Protein AF-A0A4Y9T4R2-F1 (afdb_monomer)

Radius of gyration: 19.04 Å; Cα contacts (8 Å, |Δi|>4): 55; chains: 1; bounding box: 51×35×45 Å

Structure (mmCIF, N/CA/C/O backbone):
d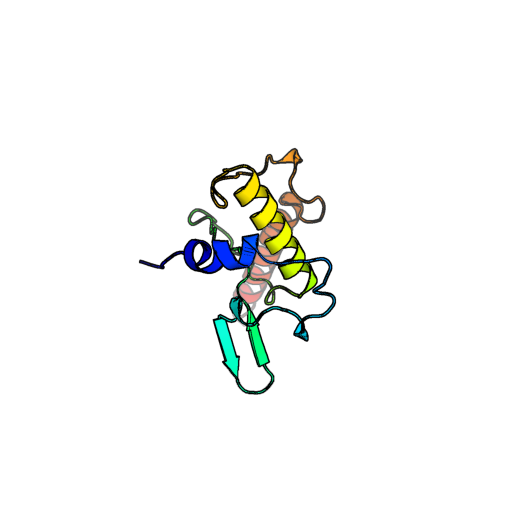ata_AF-A0A4Y9T4R2-F1
#
_entry.id   AF-A0A4Y9T4R2-F1
#
loop_
_atom_site.group_PDB
_atom_site.id
_atom_site.type_symbol
_atom_site.label_atom_id
_atom_site.label_alt_id
_atom_site.label_comp_id
_atom_site.label_asym_id
_atom_site.label_entity_id
_atom_site.label_seq_id
_atom_site.pdbx_PDB_ins_code
_atom_site.Cartn_x
_atom_site.Cartn_y
_atom_site.Cartn_z
_atom_site.occupancy
_atom_site.B_iso_or_equiv
_atom_site.auth_seq_id
_atom_site.auth_comp_id
_atom_site.auth_asym_id
_atom_site.auth_atom_id
_atom_site.pdbx_PDB_model_num
ATOM 1 N N . MET A 1 1 ? -10.390 -19.853 6.644 1.00 40.41 1 MET A N 1
ATOM 2 C CA . MET A 1 1 ? -9.096 -19.215 6.964 1.00 40.41 1 MET A CA 1
ATOM 3 C C . MET A 1 1 ? -8.914 -18.107 5.947 1.00 40.41 1 MET A C 1
ATOM 5 O O . MET A 1 1 ? -9.168 -18.374 4.784 1.00 40.41 1 MET A O 1
ATOM 9 N N . ASN A 1 2 ? -8.612 -16.875 6.363 1.00 55.06 2 ASN A N 1
ATOM 10 C CA . ASN A 1 2 ? -8.257 -15.835 5.395 1.00 55.06 2 ASN A CA 1
ATOM 11 C C . ASN A 1 2 ? -6.900 -16.217 4.808 1.00 55.06 2 ASN A C 1
ATOM 13 O O . ASN A 1 2 ? -5.910 -16.218 5.539 1.00 55.06 2 ASN A O 1
ATOM 17 N N . ASP A 1 3 ? -6.867 -16.568 3.528 1.00 72.00 3 ASP A N 1
ATOM 18 C CA . ASP A 1 3 ? -5.610 -16.790 2.827 1.00 72.00 3 ASP A CA 1
ATOM 19 C C . ASP A 1 3 ? -4.862 -15.457 2.738 1.00 72.00 3 ASP A C 1
ATOM 21 O O . ASP A 1 3 ? -5.392 -14.465 2.232 1.00 72.00 3 ASP A O 1
ATOM 25 N N . VAL A 1 4 ? -3.635 -15.424 3.260 1.00 80.50 4 VAL A N 1
ATOM 26 C CA . VAL A 1 4 ? -2.724 -14.287 3.080 1.00 80.50 4 VAL A CA 1
ATOM 27 C C . VAL A 1 4 ? -2.412 -14.189 1.588 1.00 80.50 4 VAL A C 1
ATOM 29 O O . VAL A 1 4 ? -1.969 -15.168 0.987 1.00 80.50 4 VAL A O 1
ATOM 32 N N . LEU A 1 5 ? -2.647 -13.033 0.967 1.00 89.44 5 LEU A N 1
ATOM 33 C CA . LEU A 1 5 ? -2.493 -12.870 -0.479 1.00 89.44 5 LEU A CA 1
ATOM 34 C C . LEU A 1 5 ? -1.034 -12.698 -0.898 1.00 89.44 5 LEU A C 1
ATOM 36 O O . LEU A 1 5 ? -0.693 -12.953 -2.049 1.00 89.44 5 LEU A O 1
ATOM 40 N N . PHE A 1 6 ? -0.148 -12.288 -0.001 1.00 90.19 6 PHE A N 1
ATOM 41 C CA . PHE A 1 6 ? 1.234 -11.965 -0.337 1.00 90.19 6 PHE A CA 1
ATOM 42 C C . PHE A 1 6 ? 1.989 -13.028 -1.138 1.00 90.19 6 PHE A C 1
ATOM 44 O O . PHE A 1 6 ? 2.603 -12.647 -2.136 1.00 90.19 6 PHE A O 1
ATOM 51 N N . PRO A 1 7 ? 1.933 -14.338 -0.811 1.00 89.69 7 PRO A N 1
ATOM 52 C CA . PRO A 1 7 ? 2.607 -15.356 -1.616 1.00 89.69 7 PRO A CA 1
ATOM 53 C C . PRO A 1 7 ? 2.166 -15.340 -3.085 1.00 89.69 7 PRO A C 1
ATOM 55 O O . PRO A 1 7 ? 2.994 -15.523 -3.975 1.00 89.69 7 PRO A O 1
ATOM 58 N N . ARG A 1 8 ? 0.890 -15.030 -3.359 1.00 91.94 8 ARG A N 1
ATOM 59 C CA . ARG A 1 8 ? 0.353 -14.890 -4.723 1.00 91.94 8 ARG A CA 1
ATOM 60 C C . ARG A 1 8 ? 0.981 -13.717 -5.478 1.00 91.94 8 ARG A C 1
ATOM 62 O O . ARG A 1 8 ? 1.143 -13.797 -6.692 1.00 91.94 8 ARG A O 1
ATOM 69 N N . TYR A 1 9 ? 1.333 -12.639 -4.780 1.00 94.00 9 TYR A N 1
ATOM 70 C CA . TYR A 1 9 ? 1.885 -11.423 -5.381 1.00 94.00 9 TYR A CA 1
ATOM 71 C C . TYR A 1 9 ? 3.414 -11.322 -5.274 1.00 94.00 9 TYR A C 1
ATOM 73 O O . TYR A 1 9 ? 3.992 -10.440 -5.905 1.00 94.00 9 TYR A O 1
ATOM 81 N N . ALA A 1 10 ? 4.094 -12.215 -4.546 1.00 92.31 10 ALA A N 1
ATOM 82 C CA . ALA A 1 10 ? 5.537 -12.146 -4.292 1.00 92.31 10 ALA A CA 1
ATOM 83 C C . ALA A 1 10 ? 6.378 -12.051 -5.579 1.00 92.31 10 ALA A C 1
ATOM 85 O O . ALA A 1 10 ? 7.285 -11.223 -5.666 1.00 92.31 10 ALA A O 1
ATOM 86 N N . ALA A 1 11 ? 6.032 -12.829 -6.611 1.00 94.25 11 ALA A N 1
ATOM 87 C CA . ALA A 1 11 ? 6.705 -12.766 -7.909 1.00 94.25 11 ALA A CA 1
ATOM 88 C C . ALA A 1 11 ? 6.508 -11.404 -8.603 1.00 94.25 11 ALA A C 1
ATOM 90 O O . ALA A 1 11 ? 7.470 -10.807 -9.084 1.00 94.25 11 ALA A O 1
ATOM 91 N N . ALA A 1 12 ? 5.278 -10.877 -8.607 1.00 96.31 12 ALA A N 1
ATOM 92 C CA . ALA A 1 12 ? 4.971 -9.567 -9.183 1.00 96.31 12 ALA A CA 1
ATOM 93 C C . ALA A 1 12 ? 5.663 -8.428 -8.415 1.00 96.31 12 ALA A C 1
ATOM 95 O O . ALA A 1 12 ? 6.168 -7.491 -9.028 1.00 96.31 12 ALA A O 1
ATOM 96 N N . ILE A 1 13 ? 5.734 -8.529 -7.082 1.00 95.69 13 ILE A N 1
ATOM 97 C CA . ILE A 1 13 ? 6.482 -7.605 -6.220 1.00 95.69 13 ILE A CA 1
ATOM 98 C C . ILE A 1 13 ? 7.965 -7.626 -6.598 1.00 95.69 13 ILE A C 1
ATOM 100 O O . ILE A 1 13 ? 8.537 -6.566 -6.837 1.00 95.69 13 ILE A O 1
ATOM 104 N N . GLY A 1 14 ? 8.583 -8.806 -6.690 1.00 94.81 14 GLY A N 1
ATOM 105 C CA . GLY A 1 14 ? 9.997 -8.941 -7.050 1.00 94.81 14 GLY A CA 1
ATOM 106 C C . GLY A 1 14 ? 10.327 -8.388 -8.440 1.00 94.81 14 GLY A C 1
ATOM 107 O O . GLY A 1 14 ? 11.363 -7.756 -8.615 1.00 94.81 14 GLY A O 1
ATOM 108 N N . ALA A 1 15 ? 9.425 -8.562 -9.410 1.00 95.75 15 ALA A N 1
ATOM 109 C CA . ALA A 1 15 ? 9.619 -8.120 -10.792 1.00 95.75 15 ALA A CA 1
ATOM 110 C C . ALA A 1 15 ? 9.292 -6.633 -11.048 1.00 95.75 15 ALA A C 1
ATOM 112 O O . ALA A 1 15 ? 9.617 -6.111 -12.115 1.00 95.75 15 ALA A O 1
ATOM 113 N N . ALA A 1 16 ? 8.620 -5.942 -10.121 1.00 96.19 16 ALA A N 1
ATOM 114 C CA . ALA A 1 16 ? 8.148 -4.578 -10.348 1.00 96.19 16 ALA A CA 1
ATOM 115 C C . ALA A 1 16 ? 9.295 -3.551 -10.433 1.00 96.19 16 ALA A C 1
ATOM 117 O O . ALA A 1 16 ? 10.007 -3.304 -9.460 1.00 96.19 16 ALA A O 1
ATOM 118 N N . ASP A 1 17 ? 9.407 -2.849 -11.562 1.00 96.50 17 ASP A N 1
ATOM 119 C CA . ASP A 1 17 ? 10.312 -1.704 -11.701 1.00 96.50 17 ASP A CA 1
ATOM 120 C C . ASP A 1 17 ? 9.623 -0.402 -11.258 1.00 96.50 17 ASP A C 1
ATOM 122 O O . ASP A 1 17 ? 8.940 0.285 -12.025 1.00 96.50 17 ASP A O 1
ATOM 126 N N . LEU A 1 18 ? 9.816 -0.040 -9.988 1.00 95.94 18 LEU A N 1
ATOM 127 C CA . LEU A 1 18 ? 9.220 1.158 -9.389 1.00 95.94 18 LEU A CA 1
ATOM 128 C C . LEU A 1 18 ? 9.710 2.482 -9.996 1.00 95.94 18 LEU A C 1
ATOM 130 O O . LEU A 1 18 ? 9.058 3.512 -9.777 1.00 95.94 18 LEU A O 1
ATOM 134 N N . ALA A 1 19 ? 10.830 2.489 -10.727 1.00 95.69 19 ALA A N 1
ATOM 135 C CA . ALA A 1 19 ? 11.310 3.682 -11.421 1.00 95.69 19 ALA A CA 1
ATOM 136 C C . ALA A 1 19 ? 10.459 3.987 -12.664 1.00 95.69 19 ALA A C 1
ATOM 138 O O . ALA A 1 19 ? 10.267 5.153 -13.003 1.00 95.69 19 ALA A O 1
ATOM 139 N N . ARG A 1 20 ? 9.881 2.955 -13.296 1.00 96.25 20 ARG A N 1
ATOM 140 C CA . ARG A 1 2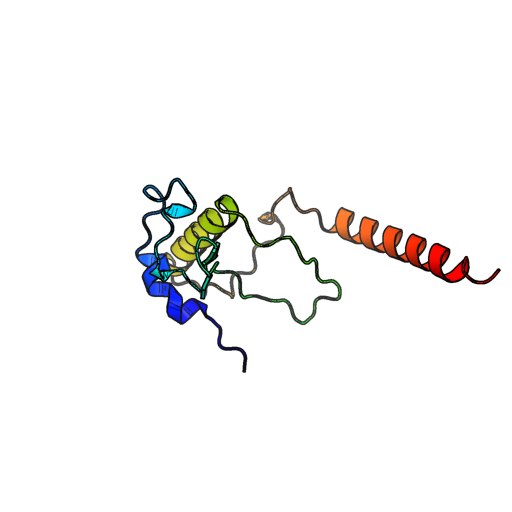0 ? 9.026 3.091 -14.489 1.00 96.25 20 ARG A CA 1
ATOM 141 C C . ARG A 1 20 ? 7.555 3.364 -14.170 1.00 96.25 20 ARG A C 1
ATOM 143 O O . ARG A 1 20 ? 6.812 3.789 -15.050 1.00 96.25 20 ARG A O 1
ATOM 150 N N . ILE A 1 21 ? 7.137 3.161 -12.920 1.00 96.88 21 ILE A N 1
ATOM 151 C CA . ILE A 1 21 ? 5.764 3.401 -12.456 1.00 96.88 21 ILE A CA 1
ATOM 152 C C . ILE A 1 21 ? 5.688 4.804 -11.838 1.00 96.88 21 ILE A C 1
ATOM 154 O O . ILE A 1 21 ? 5.926 4.999 -10.640 1.00 96.88 21 ILE A O 1
ATOM 158 N N . ALA A 1 22 ? 5.385 5.804 -12.663 1.00 96.62 22 ALA A N 1
ATOM 159 C CA . ALA A 1 22 ? 5.280 7.210 -12.272 1.00 96.62 22 ALA A CA 1
ATOM 160 C C . ALA A 1 22 ? 3.847 7.638 -11.912 1.00 96.62 22 ALA A C 1
ATOM 162 O O . ALA A 1 22 ? 3.674 8.573 -11.134 1.00 96.62 22 ALA A O 1
ATOM 163 N N . THR A 1 23 ? 2.826 6.955 -12.435 1.00 95.88 23 THR A N 1
ATOM 164 C CA . THR A 1 23 ? 1.410 7.266 -12.181 1.00 95.88 23 THR A CA 1
ATOM 165 C C . THR A 1 23 ? 0.601 6.014 -11.811 1.00 95.88 23 THR A C 1
ATOM 167 O O . THR A 1 23 ? 1.019 4.899 -12.133 1.00 95.88 23 THR A O 1
ATOM 170 N N . PRO A 1 24 ? -0.584 6.158 -11.177 1.00 93.88 24 PRO A N 1
ATOM 171 C CA . PRO A 1 24 ? -1.436 5.015 -10.827 1.00 93.88 24 PRO A CA 1
ATOM 172 C C . PRO A 1 24 ? -1.850 4.164 -12.034 1.00 93.88 24 PRO A C 1
ATOM 174 O O . PRO A 1 24 ? -2.005 2.954 -11.914 1.00 93.88 24 PRO A O 1
ATOM 177 N N . ALA A 1 25 ? -1.996 4.782 -13.210 1.00 93.00 25 ALA A N 1
ATOM 178 C CA . ALA A 1 25 ? -2.367 4.089 -14.443 1.00 93.00 25 ALA A CA 1
ATOM 179 C C . ALA A 1 25 ? -1.285 3.114 -14.938 1.00 93.00 25 ALA A C 1
ATOM 181 O O . ALA A 1 25 ? -1.587 2.221 -15.722 1.00 93.00 25 ALA A O 1
ATOM 182 N N . GLN A 1 26 ? -0.043 3.282 -14.475 1.00 96.00 26 GLN A N 1
ATOM 183 C CA . GLN A 1 26 ? 1.101 2.442 -14.830 1.00 96.00 26 GLN A CA 1
ATOM 184 C C . GLN A 1 26 ? 1.324 1.288 -13.844 1.00 96.00 26 GLN A C 1
ATOM 186 O O . GLN A 1 26 ? 2.293 0.546 -13.998 1.00 96.00 26 GLN A O 1
ATOM 191 N N . ILE A 1 27 ? 0.475 1.133 -12.819 1.00 95.31 27 ILE A N 1
ATOM 192 C CA . ILE A 1 27 ? 0.519 -0.055 -11.962 1.00 95.31 27 ILE A CA 1
ATOM 193 C C . ILE A 1 27 ? 0.197 -1.281 -12.833 1.00 95.31 27 ILE A C 1
ATOM 195 O O . ILE A 1 27 ? -0.848 -1.281 -13.486 1.00 95.31 27 ILE A O 1
ATOM 199 N N . PRO A 1 28 ? 1.056 -2.319 -12.850 1.00 95.62 28 PRO A N 1
ATOM 200 C CA . PRO A 1 28 ? 0.810 -3.517 -13.643 1.00 95.62 28 PRO A CA 1
ATOM 201 C C . PRO A 1 28 ? -0.489 -4.219 -13.247 1.00 95.62 28 PRO A C 1
ATOM 203 O O . PRO A 1 28 ? -0.787 -4.358 -12.058 1.00 95.62 28 PRO A O 1
ATOM 206 N N . ASP A 1 29 ? -1.202 -4.764 -14.233 1.00 95.00 29 ASP A N 1
ATOM 207 C CA . ASP A 1 29 ? -2.459 -5.487 -14.004 1.00 95.00 29 ASP A CA 1
ATOM 208 C C . ASP A 1 29 ? -2.284 -6.707 -13.087 1.00 95.00 29 ASP A C 1
ATOM 210 O O . ASP A 1 29 ? -3.234 -7.104 -12.415 1.00 95.00 29 ASP A O 1
ATOM 214 N N . ALA A 1 30 ? -1.060 -7.238 -12.981 1.00 95.94 30 ALA A N 1
ATOM 215 C CA . ALA A 1 30 ? -0.681 -8.285 -12.033 1.00 95.94 30 ALA A CA 1
ATOM 216 C 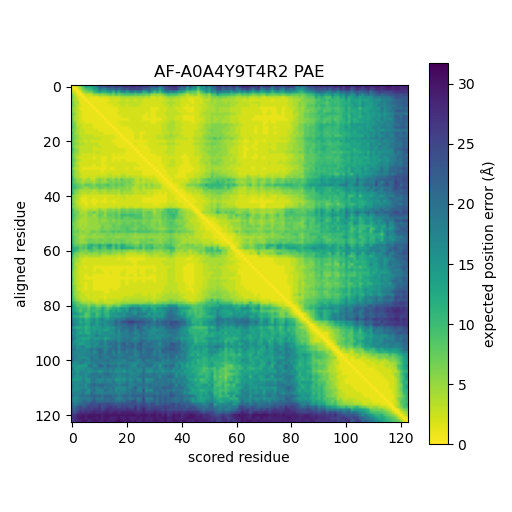C . ALA A 1 30 ? -0.966 -7.925 -10.564 1.00 95.94 30 ALA A C 1
ATOM 218 O O . ALA A 1 30 ? -1.054 -8.827 -9.738 1.00 95.94 30 ALA A O 1
ATOM 219 N N . PHE A 1 31 ? -1.121 -6.639 -10.229 1.00 95.56 31 PHE A N 1
ATOM 220 C CA . PHE A 1 31 ? -1.521 -6.183 -8.897 1.00 95.56 31 PHE A CA 1
ATOM 221 C C . PHE A 1 31 ? -3.032 -5.991 -8.748 1.00 95.56 31 PHE A C 1
ATOM 223 O O . PHE A 1 31 ? -3.475 -5.631 -7.667 1.00 95.56 31 PHE A O 1
ATOM 230 N N . THR A 1 32 ? -3.853 -6.205 -9.774 1.00 94.62 32 THR A N 1
ATOM 231 C CA . THR A 1 32 ? -5.300 -5.967 -9.674 1.00 94.62 32 THR A CA 1
ATOM 232 C C . THR A 1 32 ? -5.950 -6.982 -8.730 1.00 94.62 32 THR A C 1
ATOM 234 O O . THR A 1 32 ? -5.779 -8.192 -8.880 1.00 94.62 32 THR A O 1
ATOM 237 N N . LEU A 1 33 ? -6.703 -6.482 -7.749 1.00 92.75 33 LEU A N 1
ATOM 238 C CA . LEU A 1 33 ? -7.603 -7.276 -6.906 1.00 92.75 33 LEU A CA 1
ATOM 239 C C . LEU A 1 33 ? -8.982 -7.376 -7.551 1.00 92.75 33 LEU A C 1
ATOM 241 O O . LEU A 1 33 ? -9.562 -8.452 -7.636 1.00 92.75 33 LEU A O 1
ATOM 245 N N . THR A 1 34 ? -9.500 -6.232 -7.994 1.00 93.19 34 THR A N 1
ATOM 246 C CA . THR A 1 34 ? -10.790 -6.106 -8.670 1.00 93.19 34 THR A CA 1
ATOM 247 C C . THR A 1 34 ? -10.825 -4.810 -9.480 1.00 93.19 34 THR A C 1
ATOM 249 O O . THR A 1 34 ? -10.026 -3.897 -9.244 1.00 93.19 34 THR A O 1
ATOM 252 N N . GLY A 1 35 ? -11.744 -4.710 -10.434 1.00 90.38 35 GLY A N 1
ATOM 253 C CA . GLY A 1 35 ? -11.950 -3.501 -11.217 1.00 90.38 35 GLY A CA 1
ATOM 254 C C . GLY A 1 35 ? -13.333 -3.451 -11.849 1.00 90.38 35 GLY A C 1
ATOM 255 O O . GLY A 1 35 ? -13.907 -4.481 -12.188 1.00 90.38 35 GLY A O 1
ATOM 256 N N . GLU A 1 36 ? -13.838 -2.233 -12.021 1.00 91.81 36 GLU A N 1
ATOM 257 C CA . GLU A 1 36 ? -15.097 -1.943 -12.699 1.00 91.81 36 GLU A CA 1
ATOM 258 C C . GLU A 1 36 ? -14.935 -0.677 -13.550 1.00 91.81 36 GLU A C 1
ATOM 260 O O . GLU A 1 36 ? -14.654 0.418 -13.052 1.00 91.81 36 GLU A O 1
ATOM 265 N N . GLY A 1 37 ? -15.065 -0.830 -14.870 1.00 88.19 37 GLY A N 1
ATOM 266 C CA . GLY A 1 37 ? -14.854 0.255 -15.825 1.00 88.19 37 GLY A CA 1
ATOM 267 C C . GLY A 1 37 ? -13.475 0.908 -15.671 1.00 88.19 37 GLY A C 1
ATOM 268 O O . GLY A 1 37 ? -12.445 0.290 -15.925 1.00 88.19 37 GLY A O 1
ATOM 269 N N . ARG A 1 38 ? -13.457 2.187 -15.274 1.00 86.94 38 ARG A N 1
ATOM 270 C CA . ARG A 1 38 ? -12.223 2.973 -15.080 1.00 86.94 38 ARG A CA 1
ATOM 271 C C . ARG A 1 38 ? -11.635 2.854 -13.671 1.00 86.94 38 ARG A C 1
ATOM 273 O O . ARG A 1 38 ? -10.557 3.393 -13.426 1.00 86.94 38 ARG A O 1
ATOM 280 N N . LEU A 1 39 ? -12.336 2.201 -12.746 1.00 89.06 39 LEU A N 1
ATOM 281 C CA . LEU A 1 39 ? -11.911 2.044 -11.360 1.00 89.06 39 LEU A CA 1
ATOM 282 C C . LEU A 1 39 ? -11.239 0.688 -11.172 1.00 89.06 39 LEU A C 1
ATOM 284 O O . LEU A 1 39 ? -11.728 -0.334 -11.648 1.00 89.06 39 LEU A O 1
ATOM 288 N N . ARG A 1 40 ? -10.113 0.678 -10.459 1.00 91.25 40 ARG A N 1
ATOM 289 C CA . ARG A 1 40 ? -9.376 -0.540 -10.113 1.00 91.25 40 ARG A CA 1
ATOM 290 C C . ARG A 1 40 ? -8.881 -0.458 -8.680 1.00 91.25 40 ARG A C 1
ATOM 292 O O . ARG A 1 40 ? -8.370 0.579 -8.260 1.00 91.25 40 ARG A O 1
ATOM 299 N N . ALA A 1 41 ? -9.015 -1.560 -7.954 1.00 92.50 41 ALA A N 1
ATOM 300 C CA . ALA A 1 41 ? -8.376 -1.764 -6.667 1.00 92.50 41 ALA A CA 1
ATOM 301 C C . ALA A 1 41 ? -7.138 -2.633 -6.880 1.00 92.50 41 ALA A C 1
ATOM 303 O O . ALA A 1 41 ? -7.234 -3.741 -7.411 1.00 92.50 41 ALA A O 1
ATOM 304 N N . CYS A 1 42 ? -5.981 -2.132 -6.458 1.00 94.25 42 CYS A N 1
ATOM 305 C CA . CYS A 1 42 ? -4.714 -2.841 -6.571 1.00 94.25 42 CYS A CA 1
ATOM 306 C C . CYS A 1 42 ? -4.272 -3.356 -5.201 1.00 94.25 42 CYS A C 1
ATOM 308 O O . CYS A 1 42 ? -4.417 -2.672 -4.188 1.00 94.25 42 CYS A O 1
ATOM 310 N N . TYR A 1 43 ? -3.698 -4.550 -5.189 1.00 94.56 43 TYR A N 1
ATOM 311 C CA . TYR A 1 43 ? -3.076 -5.159 -4.033 1.00 94.56 43 TYR A CA 1
ATOM 312 C C . TYR A 1 43 ? -1.918 -4.294 -3.535 1.00 94.56 43 TYR A C 1
ATOM 314 O O . TYR A 1 43 ? -1.081 -3.823 -4.311 1.00 94.56 43 TYR A O 1
ATOM 322 N N . ILE A 1 44 ? -1.872 -4.120 -2.219 1.00 92.25 44 ILE A N 1
ATOM 323 C CA . ILE A 1 44 ? -0.783 -3.494 -1.479 1.00 92.25 44 ILE A CA 1
ATOM 324 C C . ILE A 1 44 ? -0.300 -4.516 -0.439 1.00 92.25 44 ILE A C 1
ATOM 326 O O . ILE A 1 44 ? -1.147 -5.099 0.238 1.00 92.25 44 ILE A O 1
ATOM 330 N N . PRO A 1 45 ? 1.018 -4.763 -0.296 1.00 89.94 45 PRO A N 1
ATOM 331 C CA . PRO A 1 45 ? 1.541 -5.752 0.645 1.00 89.94 45 PRO A CA 1
ATOM 332 C C . PRO A 1 45 ? 1.437 -5.240 2.087 1.00 89.94 45 PRO A C 1
ATOM 334 O O . PRO A 1 45 ? 2.403 -4.772 2.687 1.00 89.94 45 PRO A O 1
ATOM 337 N N . PHE A 1 46 ? 0.218 -5.286 2.620 1.00 81.31 46 PHE A N 1
ATOM 338 C CA . PHE A 1 46 ? -0.148 -4.890 3.970 1.00 81.31 46 PHE A CA 1
ATOM 339 C C . PHE A 1 46 ? -1.257 -5.815 4.473 1.00 81.31 46 PHE A C 1
ATOM 341 O O . PHE A 1 46 ? -2.440 -5.559 4.273 1.00 81.31 46 PHE A O 1
ATOM 348 N N . GLU A 1 47 ? -0.864 -6.923 5.096 1.00 78.56 47 GLU A N 1
ATOM 349 C CA . GLU A 1 47 ? -1.806 -7.965 5.541 1.00 78.56 47 GLU A CA 1
ATOM 350 C C . GLU A 1 47 ? -1.583 -8.384 7.001 1.00 78.56 47 GLU A C 1
ATOM 352 O O . GLU A 1 47 ? -2.280 -9.254 7.516 1.00 78.56 47 GLU A O 1
ATOM 357 N N . SER A 1 48 ? -0.643 -7.736 7.700 1.00 75.62 48 SER A N 1
ATOM 358 C CA . SER A 1 48 ? -0.429 -7.965 9.129 1.00 75.62 48 SER A CA 1
ATOM 359 C C . SER A 1 48 ? -1.401 -7.126 9.950 1.00 75.62 48 SER A C 1
ATOM 361 O O . SER A 1 48 ? -1.399 -5.895 9.880 1.00 75.62 48 SER A O 1
ATOM 363 N N . VAL A 1 49 ? -2.217 -7.799 10.758 1.00 75.31 49 VAL A N 1
ATOM 364 C CA . VAL A 1 49 ? -3.114 -7.171 11.728 1.00 75.31 49 VAL A CA 1
ATOM 365 C C . VAL A 1 49 ? -2.744 -7.673 13.115 1.00 75.31 49 VAL A C 1
ATOM 367 O O . VAL A 1 49 ? -2.700 -8.876 13.365 1.00 75.31 49 VAL A O 1
ATOM 370 N N . ASN A 1 50 ? -2.509 -6.747 14.046 1.00 79.00 50 ASN A N 1
ATOM 371 C CA . ASN A 1 50 ? -2.375 -7.100 15.453 1.00 79.00 50 ASN A CA 1
ATOM 372 C C . ASN A 1 50 ? -3.764 -7.411 16.027 1.00 79.00 50 ASN A C 1
ATOM 374 O O . ASN A 1 50 ? -4.506 -6.500 16.388 1.00 79.00 50 ASN A O 1
ATOM 378 N N . THR A 1 51 ? -4.106 -8.694 16.133 1.00 82.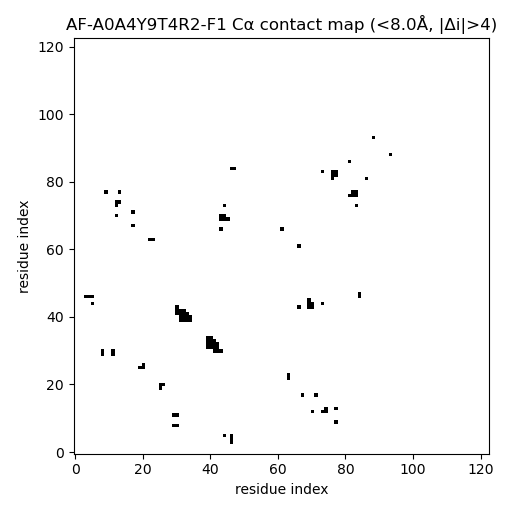25 51 THR A N 1
ATOM 379 C CA . THR A 1 51 ? -5.398 -9.155 16.671 1.00 82.25 51 THR A CA 1
ATOM 380 C C . THR A 1 51 ? -5.584 -8.845 18.159 1.00 82.25 51 THR A C 1
ATOM 382 O O . THR A 1 51 ? -6.712 -8.832 18.639 1.00 82.25 51 THR A O 1
ATOM 385 N N . GLY A 1 52 ? -4.503 -8.536 18.884 1.00 81.62 52 GLY A N 1
ATOM 386 C CA . GLY A 1 52 ? -4.552 -8.049 20.265 1.00 81.62 52 GLY A CA 1
ATOM 387 C C . GLY A 1 52 ? -4.761 -6.535 20.393 1.00 81.62 52 GLY A C 1
ATOM 388 O O . GLY A 1 52 ? -4.753 -6.010 21.508 1.00 81.62 52 GLY A O 1
ATOM 389 N N . ALA A 1 53 ? -4.904 -5.798 19.286 1.00 81.88 53 ALA A N 1
ATOM 390 C CA . ALA A 1 53 ? -5.107 -4.356 19.333 1.00 81.88 53 ALA A CA 1
ATOM 391 C C . ALA A 1 53 ? -6.468 -4.002 19.960 1.00 81.88 53 ALA A C 1
ATOM 393 O O . ALA A 1 53 ? -7.517 -4.469 19.528 1.00 81.88 53 ALA A O 1
ATOM 394 N N . ARG A 1 54 ? -6.462 -3.109 20.959 1.00 81.81 54 ARG A N 1
ATOM 395 C CA . ARG A 1 54 ? -7.690 -2.576 21.593 1.00 81.81 54 ARG A CA 1
ATOM 396 C C . ARG A 1 54 ? -8.347 -1.445 20.794 1.00 81.81 54 ARG A C 1
ATOM 398 O O . ARG A 1 54 ? -9.416 -0.966 21.167 1.00 81.81 54 ARG A O 1
ATOM 405 N N . VAL A 1 55 ? -7.663 -0.960 19.762 1.00 77.31 55 VAL A N 1
ATOM 406 C CA . VAL A 1 55 ? -8.063 0.160 18.908 1.00 77.31 55 VAL A CA 1
ATOM 407 C C . VAL A 1 55 ? -7.628 -0.159 17.490 1.00 77.31 55 VAL A C 1
ATOM 409 O O . VAL A 1 55 ? -6.489 -0.571 17.276 1.00 77.31 55 VAL A O 1
ATOM 412 N N . VAL A 1 56 ? -8.519 0.079 16.533 1.00 81.31 56 VAL A N 1
ATOM 413 C CA . VAL A 1 56 ? -8.229 -0.024 15.104 1.00 81.31 56 VAL A CA 1
ATOM 414 C C . VAL A 1 56 ? -8.423 1.352 14.486 1.00 81.31 56 VAL A C 1
ATOM 416 O O . VAL A 1 56 ? -9.478 1.962 14.645 1.00 81.31 56 VAL A O 1
ATOM 419 N N . ILE A 1 57 ? -7.398 1.843 13.792 1.00 79.06 57 ILE A N 1
ATOM 420 C CA . ILE A 1 57 ? -7.488 3.064 12.991 1.00 79.06 57 ILE A CA 1
ATOM 421 C C . ILE A 1 57 ? -7.698 2.633 11.548 1.00 79.06 57 ILE A C 1
ATOM 423 O O . ILE A 1 57 ? -6.806 2.049 10.934 1.00 79.06 57 ILE A O 1
ATOM 427 N N . VAL A 1 58 ? -8.879 2.927 11.014 1.00 79.69 58 VAL A N 1
ATOM 428 C CA . VAL A 1 58 ? -9.191 2.682 9.607 1.00 79.69 58 VAL A CA 1
ATOM 429 C C . VAL A 1 58 ? -8.941 3.976 8.845 1.00 79.69 58 VAL A C 1
ATOM 431 O O . VAL A 1 58 ? -9.655 4.962 9.016 1.00 79.69 58 VAL A O 1
ATOM 434 N N . GLY A 1 59 ? -7.874 3.989 8.050 1.00 76.69 59 GLY A N 1
ATOM 435 C CA . GLY A 1 59 ? -7.611 5.070 7.107 1.00 76.69 59 GLY A CA 1
ATOM 436 C C . GLY A 1 59 ? -8.441 4.928 5.831 1.00 76.69 59 GLY A C 1
ATOM 437 O O . GLY A 1 59 ? -9.039 3.887 5.564 1.00 76.69 59 GLY A O 1
ATOM 438 N N . ILE A 1 60 ? -8.418 5.972 5.007 1.00 83.75 60 ILE A N 1
ATOM 439 C CA . ILE A 1 60 ? -8.858 5.892 3.609 1.00 83.75 60 ILE A CA 1
ATOM 440 C C . ILE A 1 60 ? -7.906 4.936 2.866 1.00 83.75 60 ILE A C 1
ATOM 442 O O . ILE A 1 60 ? -6.728 4.845 3.228 1.00 83.75 60 ILE A O 1
ATOM 446 N N . THR A 1 61 ? -8.405 4.224 1.849 1.00 78.94 61 THR A N 1
ATOM 447 C CA . THR A 1 61 ? -7.616 3.295 1.024 1.00 78.94 61 THR A CA 1
ATOM 448 C C . THR A 1 61 ? -6.266 3.903 0.633 1.00 78.94 61 THR A C 1
ATOM 450 O O . THR A 1 61 ? -6.230 5.066 0.214 1.00 78.94 61 THR A O 1
ATOM 453 N N . PRO A 1 62 ? -5.158 3.147 0.749 1.00 83.12 62 PRO A N 1
ATOM 454 C CA . PRO A 1 62 ? -3.843 3.703 0.508 1.00 83.12 62 PRO A CA 1
ATOM 455 C C . PRO A 1 62 ? -3.687 4.346 -0.870 1.00 83.12 62 PRO A C 1
ATOM 457 O O . PRO A 1 62 ? -4.047 3.767 -1.894 1.00 83.12 62 PRO A O 1
ATOM 460 N N . GLY A 1 63 ? -3.105 5.544 -0.891 1.00 91.12 63 GLY A N 1
ATOM 461 C CA . GLY A 1 63 ? -2.815 6.256 -2.133 1.00 91.12 63 GLY A CA 1
ATOM 462 C C . GLY A 1 63 ? -1.592 5.697 -2.868 1.00 91.12 63 GLY A C 1
ATOM 463 O O . GLY A 1 63 ? -0.794 4.932 -2.326 1.00 91.12 63 GLY A O 1
ATOM 464 N N . PHE A 1 64 ? -1.374 6.163 -4.097 1.00 94.00 64 PHE A N 1
ATOM 465 C CA . PHE A 1 64 ? -0.290 5.703 -4.975 1.00 94.00 64 PHE A CA 1
ATOM 466 C C . PHE A 1 64 ? 1.112 5.731 -4.344 1.00 94.00 64 PHE A C 1
ATOM 468 O O . PHE A 1 64 ? 1.867 4.766 -4.446 1.00 94.00 64 PHE A O 1
ATOM 475 N N . ASN A 1 65 ? 1.459 6.806 -3.630 1.00 93.62 65 ASN A N 1
ATOM 476 C CA . ASN A 1 65 ? 2.756 6.899 -2.952 1.00 93.62 65 ASN A CA 1
ATOM 477 C C . ASN A 1 65 ? 2.906 5.855 -1.837 1.00 93.62 65 ASN A C 1
ATOM 479 O O . ASN A 1 65 ? 3.994 5.321 -1.629 1.00 93.62 65 ASN A O 1
ATOM 483 N N . GLN A 1 66 ? 1.820 5.546 -1.124 1.00 91.62 66 GLN A N 1
ATOM 484 C CA . GLN A 1 66 ? 1.829 4.511 -0.093 1.00 91.62 66 GLN A CA 1
ATOM 485 C C . GLN A 1 66 ? 1.979 3.126 -0.725 1.00 91.62 66 GLN A C 1
ATOM 487 O O . GLN A 1 66 ? 2.782 2.336 -0.235 1.00 91.62 66 GLN A O 1
ATOM 492 N N . TRP A 1 67 ? 1.314 2.880 -1.857 1.00 95.00 67 TRP A N 1
ATOM 493 C CA . TRP A 1 67 ? 1.514 1.668 -2.650 1.00 95.00 67 TRP A CA 1
ATOM 494 C C . TRP A 1 67 ? 2.979 1.504 -3.084 1.00 95.00 67 TRP A C 1
ATOM 496 O O . TRP A 1 67 ? 3.589 0.482 -2.777 1.00 95.00 67 TRP A O 1
ATOM 506 N N . LYS A 1 68 ? 3.601 2.536 -3.683 1.00 95.50 68 LYS A N 1
ATOM 507 C CA . LYS A 1 68 ? 5.027 2.486 -4.074 1.00 95.50 68 LYS A CA 1
ATOM 508 C C . LYS A 1 68 ? 5.938 2.176 -2.887 1.00 95.50 68 LYS A C 1
ATOM 510 O O . LYS A 1 68 ? 6.845 1.358 -3.008 1.00 95.50 68 LYS A O 1
ATOM 515 N N . ASN A 1 69 ? 5.702 2.814 -1.741 1.00 93.50 69 ASN A N 1
ATOM 516 C CA . ASN A 1 69 ? 6.500 2.584 -0.538 1.00 93.50 69 ASN A CA 1
ATOM 517 C C . ASN A 1 69 ? 6.351 1.156 -0.006 1.00 93.50 69 ASN A C 1
ATOM 519 O O . ASN A 1 69 ? 7.349 0.560 0.397 1.00 93.50 69 ASN A O 1
ATOM 523 N N . ALA A 1 70 ? 5.134 0.610 -0.031 1.00 92.62 70 ALA A N 1
ATOM 524 C CA . ALA A 1 70 ? 4.858 -0.751 0.407 1.00 92.62 70 ALA A CA 1
ATOM 525 C C . ALA A 1 70 ? 5.535 -1.786 -0.504 1.00 92.62 70 ALA A C 1
ATOM 527 O O . ALA A 1 70 ? 6.225 -2.667 -0.001 1.00 92.62 70 ALA A O 1
ATOM 528 N N . ILE A 1 71 ? 5.437 -1.635 -1.831 1.00 95.12 71 ILE A N 1
ATOM 529 C CA . ILE A 1 71 ? 6.138 -2.514 -2.783 1.00 95.12 71 ILE A CA 1
ATOM 530 C C . ILE A 1 71 ? 7.654 -2.420 -2.594 1.00 95.12 71 ILE A C 1
ATOM 532 O O . ILE A 1 71 ? 8.326 -3.444 -2.524 1.00 95.12 71 ILE A O 1
ATOM 536 N N . LYS A 1 72 ? 8.197 -1.206 -2.429 1.00 94.38 72 LYS A N 1
ATOM 537 C CA . LYS A 1 72 ? 9.636 -0.994 -2.208 1.00 94.38 72 LYS A CA 1
ATOM 538 C C . LYS A 1 72 ? 10.132 -1.679 -0.931 1.00 94.38 72 LYS A C 1
ATOM 540 O O . LYS A 1 72 ? 11.262 -2.154 -0.886 1.00 94.38 72 LYS A O 1
ATOM 545 N N . GLU A 1 73 ? 9.337 -1.654 0.136 1.00 91.12 73 GLU A N 1
ATOM 546 C CA . GLU A 1 73 ? 9.653 -2.348 1.389 1.00 91.12 73 GLU A CA 1
ATOM 547 C C . GLU A 1 73 ? 9.557 -3.866 1.219 1.00 91.12 73 GLU A C 1
ATOM 549 O O . GLU A 1 73 ? 10.493 -4.569 1.585 1.00 91.12 73 GLU A O 1
ATOM 554 N N . ALA A 1 74 ? 8.491 -4.364 0.591 1.00 90.94 74 ALA A N 1
ATOM 555 C CA . ALA A 1 74 ? 8.325 -5.788 0.325 1.00 90.94 74 ALA A CA 1
ATOM 556 C C . ALA A 1 74 ? 9.470 -6.351 -0.537 1.00 90.94 74 ALA A C 1
ATOM 558 O O . ALA A 1 74 ? 10.005 -7.407 -0.218 1.00 90.94 74 ALA A O 1
ATOM 559 N N . GLN A 1 75 ? 9.919 -5.617 -1.563 1.00 92.88 75 GLN A N 1
ATOM 560 C CA . GLN A 1 75 ? 11.101 -5.972 -2.358 1.00 92.88 75 GLN A CA 1
ATOM 561 C C . GLN A 1 75 ? 12.368 -6.082 -1.505 1.00 92.88 75 GLN A C 1
ATOM 563 O O . GLN A 1 75 ? 13.132 -7.027 -1.672 1.00 92.88 75 GLN A O 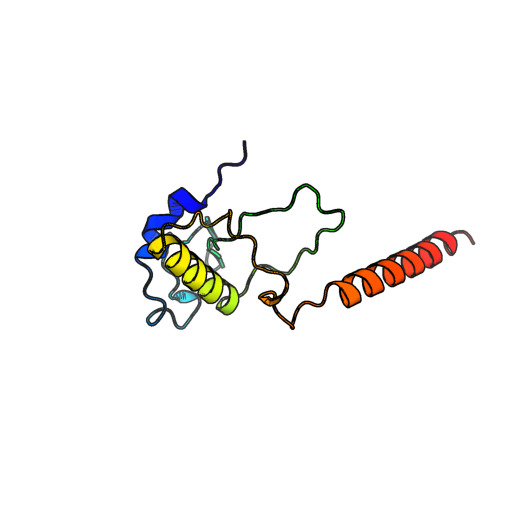1
ATOM 568 N N . ARG A 1 76 ? 12.594 -5.145 -0.571 1.00 90.69 76 ARG A N 1
ATOM 569 C CA . ARG A 1 76 ? 13.749 -5.220 0.338 1.00 90.69 76 ARG A CA 1
ATOM 570 C C . ARG A 1 76 ? 13.708 -6.476 1.204 1.00 90.69 76 ARG A C 1
ATOM 572 O O . ARG A 1 76 ? 14.733 -7.139 1.318 1.00 90.69 76 ARG A O 1
ATOM 579 N N . GLN A 1 77 ? 12.551 -6.792 1.785 1.00 87.44 77 GLN A N 1
ATOM 580 C CA . GLN A 1 77 ? 12.399 -7.940 2.687 1.00 87.44 77 GLN A CA 1
ATOM 581 C C . GLN A 1 77 ? 12.493 -9.282 1.947 1.00 87.44 77 GLN A C 1
ATOM 583 O O . GLN A 1 77 ? 13.167 -10.195 2.422 1.00 87.44 77 GLN A O 1
ATOM 588 N N . LEU A 1 78 ? 11.911 -9.372 0.743 1.00 87.62 78 LEU A N 1
ATOM 589 C CA . LEU A 1 78 ? 12.075 -10.528 -0.144 1.00 87.62 78 LEU A CA 1
ATOM 590 C C . LEU A 1 78 ? 13.552 -10.766 -0.486 1.00 87.62 78 LEU A C 1
ATOM 592 O O . LEU A 1 78 ? 14.034 -11.890 -0.367 1.00 87.62 78 LEU A O 1
ATOM 596 N N . SER A 1 79 ? 14.289 -9.713 -0.853 1.00 87.94 79 SER A N 1
ATOM 597 C CA . SER A 1 79 ? 15.716 -9.818 -1.187 1.00 87.94 79 SER A CA 1
ATOM 598 C C . SER A 1 79 ? 16.603 -10.155 0.013 1.00 87.94 79 SER A C 1
ATOM 600 O O . SER A 1 79 ? 17.666 -10.742 -0.168 1.00 87.94 79 SER A O 1
ATOM 602 N N . SER A 1 80 ? 16.197 -9.795 1.234 1.00 83.75 80 SER A N 1
ATOM 603 C CA . SER A 1 80 ? 16.941 -10.124 2.455 1.00 83.75 80 SER A CA 1
ATOM 604 C C . SER A 1 80 ? 16.621 -11.515 3.014 1.00 83.75 80 SER A C 1
ATOM 606 O O . SER A 1 80 ? 17.160 -11.872 4.058 1.00 83.75 80 SER A O 1
ATOM 608 N N . GLY A 1 81 ? 15.717 -12.277 2.381 1.00 76.00 81 GLY A N 1
ATOM 609 C CA . GLY A 1 81 ? 15.227 -13.559 2.901 1.00 76.00 81 GLY A CA 1
ATOM 610 C C . GLY A 1 81 ? 14.480 -13.437 4.234 1.00 76.00 81 GLY A C 1
ATOM 611 O O . GLY A 1 81 ? 14.326 -14.429 4.944 1.00 76.00 81 GLY A O 1
ATOM 612 N N . ALA A 1 82 ? 14.048 -12.225 4.598 1.00 66.75 82 ALA A N 1
ATOM 613 C CA . ALA A 1 82 ? 13.282 -11.996 5.814 1.00 66.75 82 ALA A CA 1
ATOM 614 C C . ALA A 1 82 ? 11.821 -12.367 5.557 1.00 66.75 82 ALA A C 1
ATOM 616 O O . ALA A 1 82 ? 11.300 -12.111 4.471 1.00 66.75 82 ALA A O 1
ATOM 617 N N . ASP A 1 83 ? 11.149 -12.932 6.559 1.00 64.88 83 ASP A N 1
ATOM 618 C CA . ASP A 1 83 ? 9.700 -13.091 6.485 1.00 64.88 83 ASP A CA 1
ATOM 619 C C . ASP A 1 83 ? 9.053 -11.687 6.429 1.00 64.88 83 ASP A C 1
ATOM 621 O O . ASP A 1 83 ? 9.208 -10.916 7.388 1.00 64.88 83 ASP A O 1
ATOM 625 N N . PRO A 1 84 ? 8.325 -11.356 5.341 1.00 60.25 84 PRO A N 1
ATOM 626 C CA . PRO A 1 84 ? 7.724 -10.043 5.108 1.00 60.25 84 PRO A CA 1
ATOM 627 C C . PRO A 1 84 ? 6.788 -9.559 6.227 1.00 60.25 84 PRO A C 1
ATOM 629 O O . PRO A 1 84 ? 6.462 -8.372 6.316 1.00 60.25 84 PRO A O 1
ATOM 632 N N . PHE A 1 85 ? 6.310 -10.487 7.061 1.00 60.72 85 PHE A N 1
ATOM 633 C CA . PHE A 1 85 ? 5.287 -10.260 8.077 1.00 60.72 85 PHE A CA 1
ATOM 634 C C . PHE A 1 85 ? 5.804 -10.345 9.512 1.00 60.72 85 PHE A C 1
ATOM 636 O O . PHE A 1 85 ? 5.106 -9.899 10.426 1.00 60.72 85 PHE A O 1
ATOM 643 N N . LEU A 1 86 ? 7.012 -10.876 9.730 1.00 50.91 86 LEU A N 1
ATOM 644 C CA . LEU A 1 86 ? 7.573 -11.065 11.075 1.00 50.91 86 LEU A CA 1
ATOM 645 C C . LEU A 1 86 ? 8.491 -9.927 11.531 1.00 50.91 86 LEU A C 1
ATOM 647 O O . LEU A 1 86 ? 8.844 -9.867 12.711 1.00 50.91 86 LEU A O 1
ATOM 651 N N . GLY A 1 87 ? 8.856 -9.002 10.640 1.00 54.56 87 GLY A N 1
ATOM 652 C CA . GLY A 1 87 ? 9.698 -7.855 10.971 1.00 54.56 87 GLY A CA 1
ATOM 653 C C . GLY A 1 87 ? 9.004 -6.871 11.917 1.00 54.56 87 GLY A C 1
ATOM 654 O O . GLY A 1 87 ? 8.456 -5.858 11.478 1.00 54.56 87 GLY A O 1
ATOM 655 N N . ARG A 1 88 ? 9.042 -7.120 13.234 1.00 55.47 88 ARG A N 1
ATOM 656 C CA . ARG A 1 88 ? 8.762 -6.070 14.223 1.00 55.47 88 ARG A CA 1
ATOM 657 C C . ARG A 1 88 ? 9.798 -4.974 14.015 1.00 55.47 88 ARG A C 1
ATOM 659 O O . ARG A 1 88 ? 10.977 -5.177 14.279 1.00 55.47 88 ARG A O 1
ATOM 666 N N . LYS A 1 89 ? 9.360 -3.810 13.537 1.00 59.31 89 LYS A N 1
ATOM 667 C CA . LYS A 1 89 ? 10.218 -2.627 13.536 1.00 59.31 89 LYS A CA 1
ATOM 668 C C . LYS A 1 89 ? 10.532 -2.266 14.977 1.00 59.31 89 LYS A C 1
ATOM 670 O O . LYS A 1 89 ? 9.615 -2.140 15.792 1.00 59.31 89 LYS A O 1
ATOM 675 N N . ASP A 1 90 ? 11.811 -2.061 15.264 1.00 59.56 90 ASP A N 1
ATOM 676 C CA . ASP A 1 90 ? 12.217 -1.466 16.526 1.00 59.56 90 ASP A CA 1
ATOM 677 C C . ASP A 1 90 ? 11.475 -0.150 16.734 1.00 59.56 90 ASP A C 1
ATOM 679 O O . ASP A 1 90 ? 11.274 0.631 15.800 1.00 59.56 90 ASP A O 1
ATOM 683 N N . LYS A 1 91 ? 11.075 0.114 17.979 1.00 59.03 91 LYS A N 1
ATOM 684 C CA . LYS A 1 91 ? 10.297 1.308 18.332 1.00 59.03 91 LYS A CA 1
ATOM 685 C C . LYS A 1 91 ? 10.990 2.603 17.882 1.00 59.03 91 LYS A C 1
ATOM 687 O O . LYS A 1 91 ? 10.314 3.545 17.486 1.00 59.03 91 LYS A O 1
ATOM 692 N N . ALA A 1 92 ? 12.325 2.621 17.891 1.00 65.81 92 ALA A N 1
ATOM 693 C CA . ALA A 1 92 ? 13.144 3.739 17.422 1.00 65.81 92 ALA A CA 1
ATOM 694 C C . ALA A 1 92 ? 13.094 3.958 15.895 1.00 65.81 92 ALA A C 1
ATOM 696 O O . ALA A 1 92 ? 13.355 5.061 15.429 1.00 65.81 92 ALA A O 1
ATOM 697 N N . ALA A 1 93 ? 12.742 2.928 15.121 1.00 61.88 93 ALA A N 1
ATOM 698 C CA . ALA A 1 93 ? 12.612 2.974 13.665 1.00 61.88 93 ALA A CA 1
ATOM 699 C C . ALA A 1 93 ? 11.166 3.240 13.195 1.00 61.88 93 ALA A C 1
ATOM 701 O O . ALA A 1 93 ? 10.889 3.245 11.989 1.00 61.88 93 ALA A O 1
ATOM 702 N N . LEU A 1 94 ? 10.224 3.436 14.126 1.00 63.72 94 LEU A N 1
ATOM 703 C CA . LEU A 1 94 ? 8.859 3.839 13.797 1.00 63.72 94 LEU A CA 1
ATOM 704 C C . LEU A 1 94 ? 8.832 5.284 13.286 1.00 63.72 94 LEU A C 1
ATOM 706 O O . LEU A 1 94 ? 9.639 6.130 13.664 1.00 63.72 94 LEU A O 1
ATOM 710 N N . SER A 1 95 ? 7.883 5.565 12.395 1.00 64.88 95 SER A N 1
ATOM 711 C CA . SER A 1 95 ? 7.717 6.892 11.802 1.00 64.88 95 SER A CA 1
ATOM 712 C C . SER A 1 95 ? 7.426 7.940 12.877 1.00 64.88 95 SER A C 1
ATOM 714 O O . SER A 1 95 ? 6.425 7.836 13.581 1.00 64.88 95 SER A O 1
ATOM 716 N N . SER A 1 96 ? 8.210 9.020 12.911 1.00 63.97 96 SER A N 1
ATOM 717 C CA . SER A 1 96 ? 7.928 10.202 13.741 1.00 63.97 96 SER A CA 1
ATOM 718 C C . SER A 1 96 ? 6.624 10.915 13.363 1.00 63.97 96 SER A C 1
ATOM 720 O O . SER A 1 96 ? 6.125 11.744 14.118 1.00 63.97 96 SER A O 1
ATOM 722 N N . LYS A 1 97 ? 6.037 10.580 12.204 1.00 66.19 97 LYS A N 1
ATOM 723 C CA . LYS A 1 97 ? 4.720 11.080 11.779 1.00 66.19 97 LYS A CA 1
ATOM 724 C C . LYS A 1 97 ? 3.557 10.396 12.506 1.00 66.19 97 LYS A C 1
ATOM 726 O O . LYS A 1 97 ? 2.416 10.812 12.324 1.00 66.19 97 LYS A O 1
ATOM 731 N N . THR A 1 98 ? 3.819 9.349 13.289 1.00 65.44 98 THR A N 1
ATOM 732 C CA . THR A 1 98 ? 2.805 8.609 14.046 1.00 65.44 98 THR A CA 1
ATOM 733 C C . THR A 1 98 ? 3.254 8.491 15.498 1.00 65.44 98 THR A C 1
ATOM 735 O O . THR A 1 98 ? 4.035 7.616 15.855 1.00 65.44 98 THR A O 1
ATOM 738 N N . ASP A 1 99 ? 2.753 9.397 16.333 1.00 72.00 99 ASP A N 1
ATOM 739 C CA . ASP A 1 99 ? 3.042 9.443 17.765 1.00 72.00 99 ASP A CA 1
ATOM 740 C C . ASP A 1 99 ? 1.952 8.691 18.541 1.00 72.00 99 ASP A C 1
ATOM 742 O O . ASP A 1 99 ? 0.801 9.133 18.609 1.00 72.00 99 ASP A O 1
ATOM 746 N N . SER A 1 100 ? 2.313 7.547 19.128 1.00 70.00 100 SER A N 1
ATOM 747 C CA . SER A 1 100 ? 1.380 6.713 19.891 1.00 70.00 100 SER A CA 1
ATOM 748 C C . SER A 1 100 ? 0.818 7.424 21.124 1.00 70.00 100 SER A C 1
ATOM 750 O O . SER A 1 100 ? -0.351 7.241 21.442 1.00 70.00 100 SER A O 1
ATOM 752 N N . GLY A 1 101 ? 1.611 8.272 21.789 1.00 78.06 101 GLY A N 1
ATOM 753 C CA . GLY A 1 101 ? 1.164 9.007 22.972 1.00 78.06 101 GLY A CA 1
ATOM 754 C C . GLY A 1 101 ? 0.100 10.045 22.624 1.00 78.06 101 GLY A C 1
ATOM 755 O O . GLY A 1 101 ? -0.911 10.160 23.317 1.00 78.06 101 GLY A O 1
ATOM 756 N N . ARG A 1 102 ? 0.270 10.753 21.499 1.00 80.31 102 ARG A N 1
ATOM 757 C CA . ARG A 1 102 ? -0.758 11.686 21.001 1.00 80.31 102 ARG A CA 1
ATOM 758 C C . ARG A 1 102 ? -2.037 10.962 20.584 1.00 80.31 102 ARG A C 1
ATOM 760 O O . ARG A 1 102 ? -3.122 11.492 20.812 1.00 80.31 102 ARG A O 1
ATOM 767 N N . ILE A 1 103 ? -1.924 9.765 20.009 1.00 78.56 103 ILE A N 1
ATOM 768 C CA . ILE A 1 103 ? -3.082 8.934 19.643 1.00 78.56 103 ILE A CA 1
ATOM 769 C C . ILE A 1 103 ? -3.842 8.480 20.893 1.00 78.56 103 ILE A C 1
ATOM 771 O O . ILE A 1 103 ? -5.065 8.617 20.940 1.00 78.56 103 ILE A O 1
ATOM 775 N N . ASP A 1 104 ? -3.140 8.000 21.920 1.00 79.19 104 ASP A N 1
ATOM 776 C CA . ASP A 1 104 ? -3.765 7.581 23.177 1.00 79.19 104 ASP A CA 1
ATOM 777 C C . ASP A 1 104 ? -4.466 8.756 23.871 1.00 79.19 104 ASP A C 1
ATOM 779 O O . ASP A 1 104 ? -5.613 8.626 24.306 1.00 79.19 104 ASP A O 1
ATOM 783 N N . ALA A 1 105 ? -3.831 9.932 23.899 1.00 82.56 105 ALA A N 1
ATOM 784 C CA . ALA A 1 105 ? -4.440 11.147 24.435 1.00 82.56 105 ALA A CA 1
ATOM 785 C C . ALA A 1 105 ? -5.708 11.550 23.658 1.00 82.56 105 ALA A C 1
ATOM 787 O O . ALA A 1 105 ? -6.745 11.830 24.263 1.00 82.56 105 ALA A O 1
ATOM 788 N N . ALA A 1 106 ? -5.659 11.521 22.322 1.00 83.56 106 ALA A N 1
ATOM 789 C CA . ALA A 1 106 ? -6.814 11.815 21.475 1.00 83.56 106 ALA A CA 1
ATOM 790 C C . ALA A 1 106 ? -7.957 10.809 21.688 1.00 83.56 106 ALA A C 1
ATOM 792 O O . ALA A 1 106 ? -9.119 11.206 21.754 1.00 83.56 106 ALA A O 1
ATOM 793 N N . ARG A 1 107 ? -7.643 9.519 21.864 1.00 82.75 107 ARG A N 1
ATOM 794 C CA . ARG A 1 107 ? -8.630 8.482 22.194 1.00 82.75 107 ARG A CA 1
ATOM 795 C C . ARG A 1 107 ? -9.331 8.776 23.517 1.00 82.75 107 ARG A C 1
ATOM 797 O O . ARG A 1 107 ? -10.554 8.679 23.584 1.00 82.75 107 ARG A O 1
ATO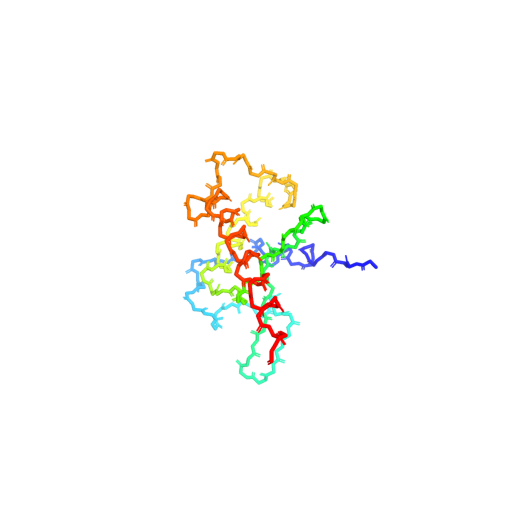M 804 N N . VAL A 1 108 ? -8.576 9.106 24.567 1.00 89.62 108 VAL A N 1
ATOM 805 C CA . VAL A 1 108 ? -9.144 9.442 25.884 1.00 89.62 108 VAL A CA 1
ATOM 806 C C . VAL A 1 108 ? -10.075 10.651 25.772 1.00 89.62 108 VAL A C 1
ATOM 808 O O . VAL A 1 108 ? -11.195 10.602 26.279 1.00 89.62 108 VAL A O 1
ATOM 811 N N . ALA A 1 109 ? -9.656 11.693 25.049 1.00 91.06 109 ALA A N 1
ATOM 812 C CA . ALA A 1 109 ? -10.476 12.879 24.819 1.00 91.06 109 ALA A CA 1
ATOM 813 C C . ALA A 1 109 ? -11.771 12.560 24.047 1.00 91.06 109 ALA A C 1
ATOM 815 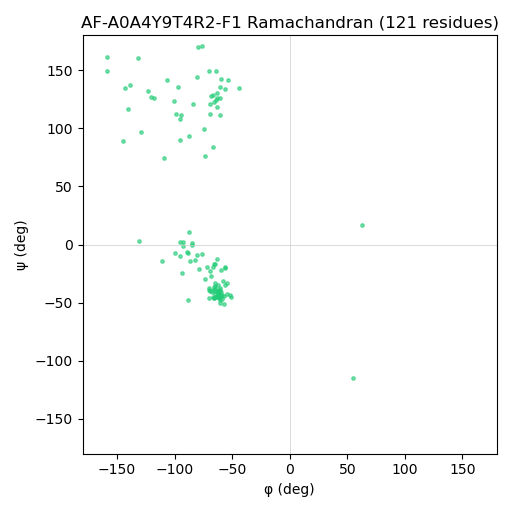O O . ALA A 1 109 ? -12.848 12.993 24.455 1.00 91.06 109 ALA A O 1
ATOM 816 N N . LEU A 1 110 ? -11.688 11.759 22.978 1.00 88.44 110 LEU A N 1
ATOM 817 C CA . LEU A 1 110 ? -12.851 11.361 22.180 1.0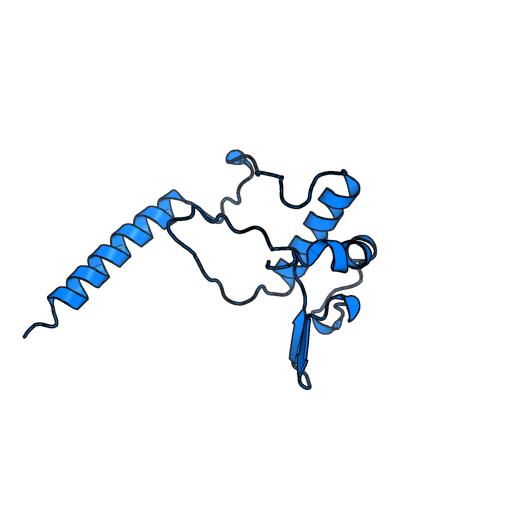0 88.44 110 LEU A CA 1
ATOM 818 C C . LEU A 1 110 ? -13.857 10.554 23.012 1.00 88.44 110 LEU A C 1
ATOM 820 O O . LEU A 1 110 ? -15.056 10.804 22.938 1.00 88.44 110 LEU A O 1
ATOM 824 N N . LEU A 1 111 ? -13.381 9.624 23.846 1.00 87.75 111 LEU A N 1
ATOM 825 C CA . LEU A 1 111 ? -14.247 8.852 24.740 1.00 87.75 111 LEU A CA 1
ATOM 826 C C . LEU A 1 111 ? -14.976 9.747 25.749 1.00 87.75 111 LEU A C 1
ATOM 828 O O . LEU A 1 111 ? -16.165 9.545 25.987 1.00 87.75 111 LEU A O 1
ATOM 832 N N . ALA A 1 112 ? -14.297 10.756 26.302 1.00 89.56 112 ALA A N 1
ATOM 833 C CA . ALA A 1 112 ? -14.923 11.725 27.198 1.00 89.56 112 ALA A CA 1
ATOM 834 C C . ALA A 1 112 ? -15.993 12.569 26.478 1.00 89.56 112 ALA A C 1
ATOM 836 O O . ALA A 1 112 ? -17.085 12.760 27.009 1.00 89.56 112 ALA A O 1
ATOM 837 N N . GLN A 1 113 ? -15.717 13.019 25.248 1.00 88.19 113 GLN A N 1
ATOM 838 C CA . GLN A 1 113 ? -16.687 13.751 24.423 1.00 88.19 113 GLN A CA 1
ATOM 839 C C . GLN A 1 113 ? -17.910 12.894 24.079 1.00 88.19 113 GLN A C 1
ATOM 841 O O . GLN A 1 113 ? -19.039 13.358 24.215 1.00 88.19 113 GLN A O 1
ATOM 846 N N . MET A 1 114 ? -17.708 11.633 23.687 1.00 86.12 114 MET A N 1
ATOM 847 C CA . MET A 1 114 ? -18.805 10.700 23.419 1.00 86.12 114 MET A CA 1
ATOM 848 C C . MET A 1 114 ? -19.650 10.445 24.670 1.00 86.12 114 MET A C 1
ATOM 850 O O . MET A 1 114 ? -20.874 10.452 24.580 1.00 86.12 114 MET A O 1
ATOM 854 N N . ALA A 1 115 ? -19.026 10.277 25.839 1.00 85.75 115 ALA A N 1
ATOM 855 C CA . ALA A 1 115 ? -19.749 10.114 27.098 1.00 85.75 115 ALA A CA 1
ATOM 856 C C . ALA A 1 115 ? -20.608 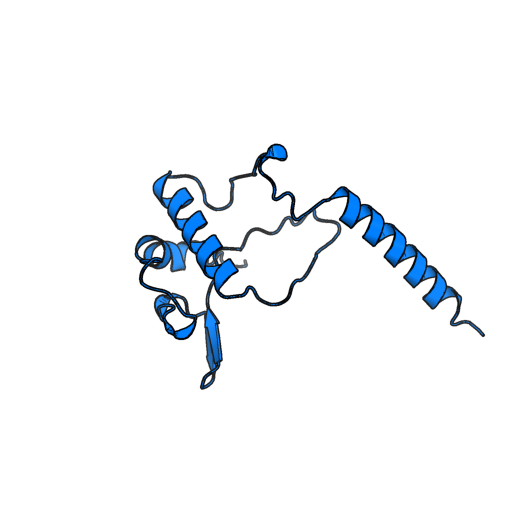11.346 27.435 1.00 85.75 115 ALA A C 1
ATOM 858 O O . ALA A 1 115 ? -21.753 11.195 27.854 1.00 85.75 115 ALA A O 1
ATOM 859 N N . ALA A 1 116 ? -20.092 12.557 27.199 1.00 84.94 116 ALA A N 1
ATOM 860 C CA . ALA A 1 116 ? -20.842 13.797 27.394 1.00 84.94 116 ALA A CA 1
ATOM 861 C C . ALA A 1 116 ? -22.017 13.940 26.408 1.00 84.94 116 ALA A C 1
ATOM 863 O O . ALA A 1 116 ? -23.095 14.375 26.802 1.00 84.94 116 ALA A O 1
ATOM 864 N N . LEU A 1 117 ? -21.832 13.538 25.146 1.00 81.50 117 LEU A N 1
ATOM 865 C CA . LEU A 1 117 ? -22.888 13.549 24.129 1.00 81.50 117 LEU A CA 1
ATOM 866 C C . LEU A 1 117 ? -24.005 12.548 24.448 1.00 81.50 117 LEU A C 1
ATOM 868 O O . LEU A 1 117 ? -25.176 12.907 24.396 1.00 81.50 117 LEU A O 1
ATOM 872 N N . VAL A 1 118 ? -23.652 11.321 24.840 1.00 80.81 118 VAL A N 1
ATOM 873 C CA . VAL A 1 118 ? -24.626 10.278 25.203 1.00 80.81 118 VAL A CA 1
ATOM 874 C C . VAL A 1 118 ? -25.332 10.614 26.523 1.00 80.81 118 VAL A C 1
ATOM 876 O O . VAL A 1 118 ? -26.536 10.411 26.646 1.00 80.81 118 VAL A O 1
ATOM 879 N N . GLY A 1 119 ? -24.618 11.188 27.498 1.00 63.44 119 GLY A N 1
ATOM 880 C CA . GLY A 1 119 ? -25.199 11.656 28.762 1.00 63.44 119 GLY A CA 1
ATOM 881 C C . GLY A 1 119 ? -26.060 12.921 28.634 1.00 63.44 119 GLY A C 1
ATOM 882 O O . GLY A 1 119 ? -26.887 13.182 29.504 1.00 63.44 119 GLY A O 1
ATOM 883 N N . GLY A 1 120 ? -25.896 13.691 27.555 1.00 56.25 120 GLY A N 1
ATOM 884 C CA . GLY A 1 120 ? -26.676 14.895 27.251 1.00 56.25 120 GLY A CA 1
ATOM 885 C C . GLY A 1 120 ? -27.959 14.651 26.447 1.00 56.25 120 GLY A C 1
ATOM 886 O O . GLY A 1 120 ? -28.736 15.584 26.275 1.00 56.25 120 GLY A O 1
ATOM 887 N N . GLN A 1 121 ? -28.207 13.423 25.973 1.00 53.72 121 GLN A N 1
ATOM 888 C CA . GLN A 1 121 ? -29.404 13.053 25.197 1.00 53.72 121 GLN A CA 1
ATOM 889 C C . GLN A 1 121 ? -30.611 12.623 26.056 1.00 53.72 121 GLN A C 1
ATOM 891 O O . GLN A 1 121 ? -31.607 12.151 25.516 1.00 53.72 121 GLN A O 1
ATOM 896 N N . VAL A 1 122 ? -30.561 12.817 27.378 1.00 50.28 122 VAL A N 1
ATOM 897 C CA . VAL A 1 122 ? -31.731 12.690 28.264 1.00 50.28 122 VAL A CA 1
ATOM 898 C C . VAL A 1 122 ? -32.144 14.078 28.750 1.00 50.28 122 VAL A C 1
ATOM 900 O O . VAL A 1 122 ? -31.882 14.445 29.893 1.00 50.28 122 VAL A O 1
ATOM 903 N N . ARG A 1 123 ? -32.764 14.861 27.865 1.00 43.62 123 ARG A N 1
ATOM 904 C CA . ARG A 1 123 ? -33.727 15.919 28.198 1.00 43.62 123 ARG A CA 1
ATOM 905 C C . ARG A 1 123 ? -34.706 16.093 27.050 1.00 43.62 123 ARG A C 1
ATOM 907 O O . ARG A 1 123 ? -34.230 16.181 25.899 1.00 43.62 123 ARG A O 1
#

pLDDT: mean 82.42, std 13.63, range [40.41, 96.88]

Mean predicted aligned error: 10.06 Å

Sequence (123 aa):
MNDVLFPRYAAAIGAADLARIATPAQIPDAFTLTGEGRLRACYIPFESVNTGARVVIVGITPGFNQWKNAIKEAQRQLSSGADPFLGRKDKAALSSKTDSGRIDAARVALLAQMAALVGGQVR

Solvent-accessible surface area (backbone atoms only — not comparable to full-atom values): 8054 Å² total; per-residue (Å²): 129,87,76,76,60,56,77,81,40,46,66,59,44,66,69,56,61,68,87,77,42,83,52,76,88,55,58,60,74,89,37,55,73,50,72,59,94,94,46,71,45,62,67,58,82,74,83,84,72,71,85,83,55,93,71,86,86,85,73,77,81,80,49,64,70,53,42,53,52,34,43,56,49,50,37,52,27,58,75,66,72,44,63,84,78,71,71,74,70,53,80,88,74,51,60,86,91,62,55,66,66,61,51,54,52,50,49,56,52,49,53,52,51,50,51,52,55,64,67,61,70,78,122

Secondary structure (DSSP, 8-state):
----SHHHHHHHHHH--TTT--SGGGS-GGGEEEEETTEEEE--S-----TT-S-----SS--HHHHHHHHHHHHHHHHTT--TTT----GGGS-TT--HHHHHHHHHHHHHHHHHHHHTS--

Organism: NCBI:txid2562153

Foldseek 3Di:
DPDQCCVQCLVVLQPDDLVPCPDPVPRDPSQFPDDDDPDTDGDFNDDDDDPPDPDDDDDDDDDPVNSSVRSVLSNVCVVVVHDSHPDPPDPVRDDPVDDPVVVVVVVVVVVVVVVVVVVVPPD